Protein AF-Q0W5J0-F1 (afdb_monomer_lite)

Foldseek 3Di:
DPFDKDWDWDFDQDPPPRDTFIWTWIDTPFKIWTAGPPPRDIWIWTWDDKDQDPDADDDPDDPVVVVPWDKDWAWDQQQDPPPRDGAGWIWIDIPFWIWTADPPRRTIIIITTDPPPDPPPDD

Sequence (123 aa):
MTGERWDIEKETACFNCHKGAIQLIEITPVETVITCTNCMAERHYTIHKVEVPDTPPEAFEDEAFRLRHDIWNFRYTGKCVNCGNCVDNEVNVDERRVRTLCPECYFTRLYEFNMFSESRSRR

Secondary structure (DSSP, 8-state):
-----EEEEEEEE-TTT--EEEEEEEE-SSEEEEEETTT--EEEEEEEEEE--SSPPPPS--TTTTTTS--EEEEEEEE-TTT--EEEEEEEE-SSEEEEE-TTT--EEEEEE-S--------

pLDDT: mean 85.4, std 17.06, range [34.75, 97.75]

Organism: Methanocella arvoryzae (strain DSM 22066 / NBRC 105507 / MRE50) (NCBI:txid351160)

Structure (mmCIF, N/CA/C/O backbone):
data_AF-Q0W5J0-F1
#
_entry.id   AF-Q0W5J0-F1
#
loop_
_atom_site.group_PDB
_atom_site.id
_atom_site.type_symbol
_atom_site.label_atom_id
_atom_site.label_alt_id
_atom_site.label_comp_id
_atom_site.label_asym_id
_atom_site.label_entity_id
_atom_site.label_seq_id
_atom_site.pdbx_PDB_ins_code
_atom_s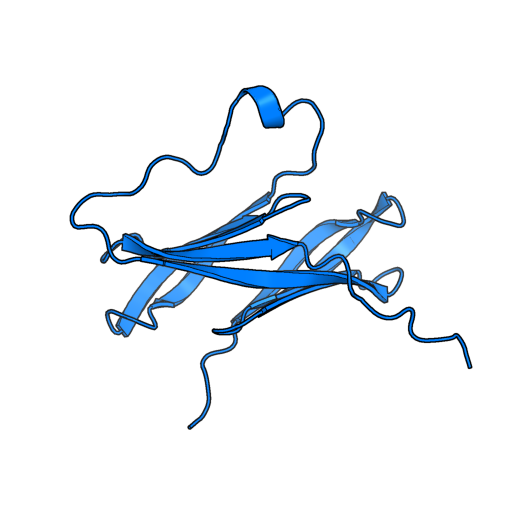ite.Cartn_x
_atom_site.Cartn_y
_atom_site.Cartn_z
_atom_site.occupancy
_atom_site.B_iso_or_equiv
_atom_site.auth_seq_id
_atom_site.auth_comp_id
_atom_site.auth_asym_id
_atom_site.auth_atom_id
_atom_site.pdbx_PDB_model_num
ATOM 1 N N . MET A 1 1 ? -20.990 -9.564 -4.085 1.00 34.75 1 MET A N 1
ATOM 2 C CA . MET A 1 1 ? -20.148 -9.045 -2.989 1.00 34.75 1 MET A CA 1
ATOM 3 C C . MET A 1 1 ? -18.891 -8.480 -3.629 1.00 34.75 1 MET A C 1
ATOM 5 O O . MET A 1 1 ? -17.971 -9.228 -3.920 1.00 34.75 1 MET A O 1
ATOM 9 N N . THR A 1 2 ? -18.921 -7.204 -4.010 1.00 42.72 2 THR A N 1
ATOM 10 C CA . THR A 1 2 ? -17.808 -6.497 -4.662 1.00 42.72 2 THR A CA 1
ATOM 11 C C . THR A 1 2 ? -16.779 -6.149 -3.593 1.00 42.72 2 THR A C 1
ATOM 13 O O . THR A 1 2 ? -16.955 -5.168 -2.876 1.00 42.72 2 THR A O 1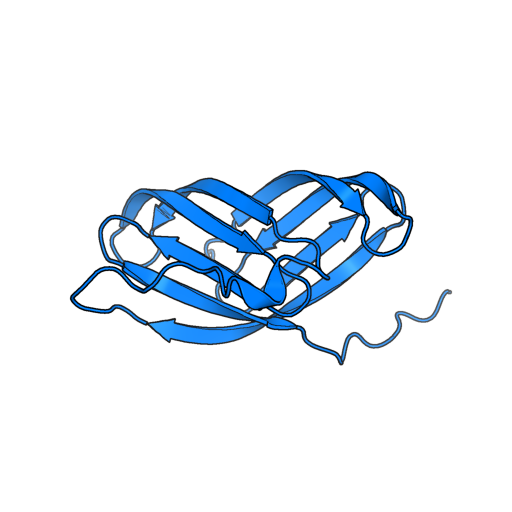
ATOM 16 N N . GLY A 1 3 ? -15.782 -7.014 -3.403 1.00 52.88 3 GLY A N 1
ATOM 17 C CA . GLY A 1 3 ? -14.707 -6.789 -2.436 1.00 52.88 3 GLY A CA 1
ATOM 18 C C . GLY A 1 3 ? -13.930 -5.522 -2.788 1.00 52.88 3 GLY A C 1
ATOM 19 O O . GLY A 1 3 ? -13.501 -5.372 -3.929 1.00 52.88 3 GLY A O 1
ATOM 20 N N . GLU A 1 4 ? -13.803 -4.608 -1.822 1.00 76.69 4 GLU A N 1
ATOM 21 C CA . GLU A 1 4 ? -13.082 -3.336 -1.945 1.00 76.69 4 GLU A CA 1
ATOM 22 C C . GLU A 1 4 ? -11.617 -3.584 -2.316 1.00 76.69 4 GLU A C 1
ATOM 24 O O . GLU A 1 4 ? -10.795 -3.991 -1.491 1.00 76.69 4 GLU A O 1
ATOM 29 N N . ARG A 1 5 ? -11.317 -3.345 -3.589 1.00 89.06 5 ARG A N 1
ATOM 30 C CA . ARG A 1 5 ? -9.974 -3.277 -4.150 1.00 89.06 5 ARG A CA 1
ATOM 31 C C . ARG A 1 5 ? -9.565 -1.810 -4.226 1.00 89.06 5 ARG A C 1
ATOM 33 O O . ARG A 1 5 ? -10.353 -0.980 -4.675 1.00 89.06 5 ARG A O 1
ATOM 40 N N . TRP A 1 6 ? -8.361 -1.496 -3.762 1.00 93.38 6 TRP A N 1
ATOM 41 C CA . TRP A 1 6 ? -7.754 -0.179 -3.933 1.00 93.38 6 TRP A CA 1
ATOM 42 C C . TRP A 1 6 ? -6.776 -0.246 -5.097 1.00 93.38 6 TRP A C 1
ATOM 44 O O . TRP A 1 6 ? -5.864 -1.071 -5.085 1.00 93.38 6 TRP A O 1
ATOM 54 N N . ASP A 1 7 ? -6.977 0.630 -6.074 1.00 94.62 7 ASP A N 1
ATOM 55 C CA . ASP A 1 7 ? -6.086 0.822 -7.212 1.00 94.62 7 ASP A CA 1
ATOM 56 C C . ASP A 1 7 ? -5.353 2.151 -7.023 1.00 94.62 7 ASP A C 1
ATOM 58 O O . ASP A 1 7 ? -5.976 3.212 -6.936 1.00 94.62 7 ASP A O 1
ATOM 62 N N . ILE A 1 8 ? -4.032 2.083 -6.886 1.00 95.25 8 ILE A N 1
ATOM 63 C CA . ILE A 1 8 ? -3.179 3.227 -6.566 1.00 95.25 8 ILE A CA 1
ATOM 64 C C . ILE A 1 8 ? -2.068 3.329 -7.610 1.00 95.25 8 ILE A C 1
ATOM 66 O O . ILE A 1 8 ? -1.407 2.343 -7.927 1.00 95.25 8 ILE A O 1
ATOM 70 N N . GLU A 1 9 ? -1.807 4.540 -8.092 1.00 96.06 9 GLU A N 1
ATOM 71 C CA . GLU A 1 9 ? -0.649 4.840 -8.932 1.00 96.06 9 GLU A CA 1
ATOM 72 C C . GLU A 1 9 ? 0.419 5.566 -8.115 1.00 96.06 9 GLU A C 1
ATOM 74 O O . GLU A 1 9 ? 0.140 6.560 -7.440 1.00 96.06 9 GLU A O 1
ATOM 79 N N . LYS A 1 10 ? 1.664 5.084 -8.181 1.00 93.75 10 LYS A N 1
ATOM 80 C CA . LYS A 1 10 ? 2.800 5.734 -7.524 1.00 93.75 10 LYS A CA 1
ATOM 81 C C . LYS A 1 10 ? 3.995 5.853 -8.459 1.00 93.75 10 LYS A C 1
ATOM 83 O O . LYS A 1 10 ? 4.579 4.850 -8.851 1.00 93.75 10 LYS A O 1
ATOM 88 N N . GLU A 1 11 ? 4.417 7.077 -8.757 1.00 94.81 11 GLU A N 1
ATOM 89 C CA . GLU A 1 11 ? 5.656 7.320 -9.497 1.00 94.81 11 GLU A CA 1
ATOM 90 C C . GLU A 1 11 ? 6.878 7.155 -8.582 1.00 94.81 11 GLU A C 1
ATOM 92 O O . GLU A 1 11 ? 7.010 7.831 -7.558 1.00 94.81 11 GLU A O 1
ATOM 97 N N . THR A 1 12 ? 7.753 6.205 -8.917 1.00 92.38 12 THR A N 1
ATOM 98 C CA . THR A 1 12 ? 8.995 5.920 -8.181 1.00 92.38 12 THR A CA 1
ATOM 99 C C . THR A 1 12 ? 9.911 4.997 -8.999 1.00 92.38 12 THR A C 1
ATOM 101 O O . THR A 1 12 ? 9.557 4.556 -10.095 1.00 92.38 12 THR A O 1
ATOM 104 N N . ALA A 1 13 ? 11.119 4.722 -8.508 1.00 91.25 13 ALA A N 1
ATOM 105 C CA . ALA A 1 13 ? 12.026 3.784 -9.156 1.00 91.25 13 ALA A CA 1
ATOM 106 C C . ALA A 1 13 ? 11.497 2.345 -9.033 1.00 91.25 13 ALA A C 1
ATOM 108 O O . ALA A 1 13 ? 11.085 1.897 -7.965 1.00 91.25 13 ALA A O 1
ATOM 109 N N . CYS A 1 14 ? 11.520 1.603 -10.137 1.00 90.31 14 CYS A N 1
ATOM 110 C CA . CYS A 1 14 ? 11.154 0.193 -10.134 1.00 90.31 14 CYS A CA 1
ATOM 111 C C . CYS A 1 14 ? 12.222 -0.657 -9.440 1.00 90.31 14 CYS A C 1
ATOM 113 O O . CYS A 1 14 ? 13.397 -0.585 -9.793 1.00 90.31 14 CYS A O 1
ATOM 115 N N . PHE A 1 15 ? 11.801 -1.574 -8.575 1.00 85.69 15 PHE A N 1
ATOM 116 C CA . PHE A 1 15 ? 12.708 -2.502 -7.901 1.00 85.69 15 PHE A CA 1
ATOM 117 C C . PHE A 1 15 ? 13.518 -3.427 -8.824 1.00 85.69 15 PHE A C 1
ATOM 119 O O . PHE A 1 15 ? 14.570 -3.912 -8.425 1.00 85.69 15 PHE A O 1
ATOM 126 N N . ASN A 1 16 ? 13.004 -3.726 -10.021 1.00 90.00 16 ASN A N 1
ATOM 127 C CA . ASN A 1 16 ? 13.617 -4.674 -10.953 1.00 90.00 16 ASN A CA 1
ATOM 128 C C . ASN A 1 16 ? 14.466 -3.979 -12.023 1.00 90.00 16 ASN A C 1
ATOM 130 O O . ASN A 1 16 ? 15.583 -4.392 -12.300 1.00 90.00 16 ASN A O 1
ATOM 134 N N . CYS A 1 17 ? 13.928 -2.936 -12.666 1.00 92.31 17 CYS A N 1
ATOM 135 C CA . CYS A 1 17 ? 14.627 -2.250 -13.760 1.00 92.31 17 CYS A CA 1
ATOM 136 C C . CYS A 1 17 ? 15.282 -0.926 -13.353 1.00 92.31 17 CYS A C 1
ATOM 138 O O . CYS A 1 17 ? 15.941 -0.311 -14.189 1.00 92.31 17 CYS A O 1
ATOM 140 N N . HIS A 1 18 ? 15.068 -0.465 -12.117 1.00 91.19 18 HIS A N 1
ATOM 141 C CA . HIS A 1 18 ? 15.616 0.769 -11.537 1.00 91.19 18 HIS A CA 1
ATOM 142 C C . HIS A 1 18 ? 15.279 2.074 -12.278 1.00 91.19 18 HIS A C 1
ATOM 144 O O . HIS A 1 18 ? 15.744 3.144 -11.895 1.00 91.19 18 HIS A O 1
ATOM 150 N N . LYS A 1 19 ? 14.435 2.024 -13.315 1.00 93.94 19 LYS A N 1
ATOM 151 C CA . LYS A 1 19 ? 13.917 3.214 -13.998 1.00 93.94 19 LYS A CA 1
ATOM 152 C C . LYS A 1 19 ? 12.767 3.826 -13.201 1.00 93.94 19 LYS A C 1
ATOM 154 O O . LYS A 1 19 ? 11.964 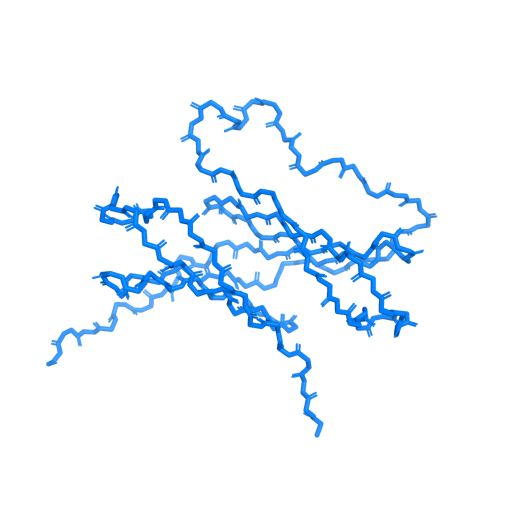3.088 -12.627 1.00 93.94 19 LYS A O 1
ATOM 159 N N . GLY A 1 20 ? 12.674 5.156 -13.216 1.00 95.12 20 GLY A N 1
ATOM 160 C CA . GLY A 1 20 ? 11.483 5.874 -12.761 1.00 95.12 20 GLY A CA 1
ATOM 161 C C . GLY A 1 20 ? 10.286 5.496 -13.630 1.00 95.12 20 GLY A C 1
ATOM 162 O O . GLY A 1 20 ? 10.359 5.594 -14.855 1.00 95.12 20 GLY A O 1
ATOM 163 N N . ALA A 1 21 ? 9.229 4.992 -13.005 1.00 95.88 21 ALA A N 1
ATOM 164 C CA . ALA A 1 21 ? 8.006 4.569 -13.672 1.00 95.88 21 ALA A CA 1
ATOM 165 C C . ALA A 1 21 ? 6.828 4.619 -12.697 1.00 95.88 21 ALA A C 1
ATOM 167 O O . ALA A 1 21 ? 7.008 4.575 -11.477 1.00 95.88 21 ALA A O 1
ATOM 168 N N . ILE A 1 22 ? 5.613 4.628 -13.239 1.00 97.69 22 ILE A N 1
ATOM 169 C CA . ILE A 1 22 ? 4.420 4.383 -12.433 1.00 97.69 22 ILE A CA 1
ATOM 170 C C . ILE A 1 22 ? 4.469 2.929 -11.941 1.00 97.69 22 ILE A C 1
ATOM 172 O O . ILE A 1 22 ? 4.694 1.992 -12.711 1.00 97.69 22 ILE A O 1
ATOM 176 N N . GLN A 1 23 ? 4.298 2.748 -10.639 1.00 96.38 23 GLN A N 1
ATOM 177 C CA . GLN A 1 23 ? 4.019 1.469 -10.005 1.00 96.38 23 GLN A CA 1
ATOM 178 C C . GLN A 1 23 ? 2.509 1.422 -9.758 1.00 96.38 23 GLN A C 1
ATOM 180 O O . GLN A 1 23 ? 1.980 2.263 -9.028 1.00 96.38 23 GLN A O 1
ATOM 185 N N . LEU A 1 24 ? 1.823 0.479 -10.399 1.00 97.62 24 LEU A N 1
ATOM 186 C CA . LEU A 1 24 ? 0.414 0.187 -10.144 1.00 97.62 24 LEU A CA 1
ATOM 187 C C . LEU A 1 24 ? 0.346 -0.696 -8.901 1.00 97.62 24 LEU A C 1
ATOM 189 O O . LEU A 1 24 ? 0.962 -1.758 -8.884 1.00 97.62 24 LEU A O 1
ATOM 193 N N . ILE A 1 25 ? -0.346 -0.245 -7.862 1.00 96.75 25 ILE A N 1
ATOM 194 C CA . ILE A 1 25 ? -0.466 -0.935 -6.579 1.00 96.75 25 ILE A CA 1
ATOM 195 C C . ILE A 1 25 ? -1.932 -1.332 -6.406 1.00 96.75 25 ILE A C 1
ATOM 197 O O . ILE A 1 25 ? -2.803 -0.479 -6.241 1.00 96.75 25 ILE A O 1
ATOM 201 N N . GLU A 1 26 ? -2.188 -2.634 -6.441 1.00 97.00 26 GLU A N 1
ATOM 202 C CA . GLU A 1 26 ? -3.505 -3.245 -6.291 1.00 97.00 26 GLU A CA 1
ATOM 203 C C . GLU A 1 26 ? -3.588 -3.862 -4.892 1.00 97.00 26 GLU A C 1
ATOM 205 O O . GLU A 1 26 ? -2.908 -4.848 -4.620 1.00 97.00 26 GLU A O 1
ATOM 210 N N . ILE A 1 27 ? -4.398 -3.301 -3.992 1.00 95.62 27 ILE A N 1
ATOM 211 C CA . ILE A 1 27 ? -4.575 -3.817 -2.624 1.00 95.62 27 ILE A CA 1
ATOM 212 C C . ILE A 1 27 ? -5.975 -4.409 -2.488 1.00 95.62 27 ILE A C 1
ATOM 214 O O . ILE A 1 27 ? -6.975 -3.710 -2.639 1.00 95.62 27 ILE A O 1
ATOM 218 N N . THR A 1 28 ? -6.060 -5.688 -2.143 1.00 94.69 28 THR A N 1
ATOM 219 C CA . THR A 1 28 ? -7.313 -6.406 -1.867 1.00 94.69 28 THR A CA 1
ATOM 220 C C . THR A 1 28 ? -7.355 -6.853 -0.400 1.00 94.69 28 THR A C 1
ATOM 222 O O . THR A 1 28 ? -6.394 -6.642 0.335 1.00 94.69 28 THR A O 1
ATOM 225 N N . PRO A 1 29 ? -8.440 -7.479 0.093 1.00 92.81 29 PRO A N 1
ATOM 226 C CA . PRO A 1 29 ? -8.455 -8.043 1.445 1.00 92.81 29 PRO A CA 1
ATOM 227 C C . PRO A 1 29 ? -7.412 -9.142 1.708 1.00 92.81 29 PRO A C 1
ATOM 229 O O . PRO A 1 29 ? -7.096 -9.389 2.868 1.00 92.81 29 PRO A O 1
ATOM 232 N N . VAL A 1 30 ? -6.902 -9.809 0.667 1.00 93.06 30 VAL A N 1
ATOM 233 C CA . VAL A 1 30 ? -6.065 -11.018 0.804 1.00 93.06 30 VAL A CA 1
ATOM 234 C C . VAL A 1 30 ? -4.667 -10.878 0.211 1.00 93.06 30 VAL A C 1
ATOM 236 O O . VAL A 1 30 ? -3.763 -11.610 0.606 1.00 93.06 30 VAL A O 1
ATOM 239 N N . GLU A 1 31 ? -4.465 -9.936 -0.703 1.00 95.44 31 GLU A N 1
ATOM 240 C CA . GLU A 1 31 ? -3.190 -9.748 -1.390 1.00 95.44 31 GLU A CA 1
ATOM 241 C C . GLU A 1 31 ? -2.945 -8.287 -1.763 1.00 95.44 31 GLU A C 1
ATOM 243 O O . GLU A 1 31 ? -3.879 -7.493 -1.889 1.00 95.44 31 GLU A O 1
ATOM 248 N N . THR A 1 32 ? -1.672 -7.953 -1.957 1.00 96.06 32 THR A N 1
ATOM 249 C CA . THR A 1 32 ? -1.230 -6.737 -2.635 1.00 96.06 32 THR A CA 1
ATOM 250 C C . THR A 1 32 ? -0.332 -7.110 -3.807 1.00 96.06 32 THR A C 1
ATOM 252 O O . THR A 1 32 ? 0.625 -7.863 -3.626 1.00 96.06 32 THR A O 1
ATOM 255 N N . VAL A 1 33 ? -0.604 -6.553 -4.985 1.00 96.69 33 VAL A N 1
ATOM 256 C CA . VAL A 1 33 ? 0.230 -6.710 -6.183 1.00 96.69 33 VAL A CA 1
ATOM 257 C C . VAL A 1 33 ? 0.775 -5.349 -6.589 1.00 96.69 33 VAL A C 1
ATOM 259 O O . VAL A 1 33 ? 0.045 -4.362 -6.613 1.00 96.69 33 VAL A O 1
ATOM 262 N N . ILE A 1 34 ? 2.074 -5.285 -6.874 1.00 95.75 34 ILE A N 1
ATOM 263 C CA . ILE A 1 34 ? 2.744 -4.069 -7.341 1.00 95.75 34 ILE A CA 1
ATOM 264 C C . ILE A 1 34 ? 3.364 -4.338 -8.701 1.00 95.75 34 ILE A C 1
ATOM 266 O O . ILE A 1 34 ? 4.308 -5.121 -8.788 1.00 95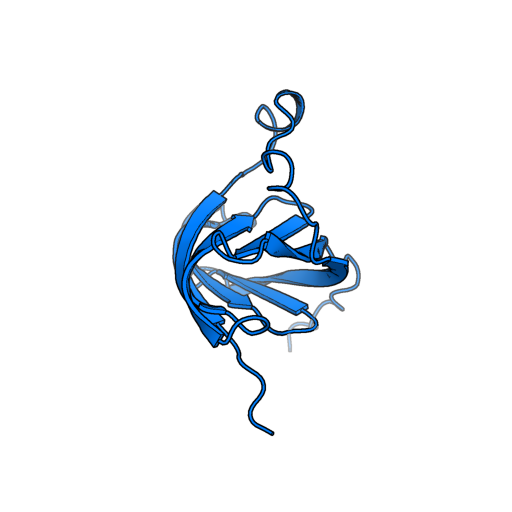.75 34 ILE A O 1
ATOM 270 N N . THR A 1 35 ? 2.888 -3.639 -9.727 1.00 96.94 35 THR A N 1
ATOM 271 C CA . THR A 1 35 ? 3.286 -3.836 -11.124 1.00 96.94 35 THR A CA 1
ATOM 272 C C . THR A 1 35 ? 3.975 -2.593 -11.673 1.00 96.94 35 THR A C 1
ATOM 274 O O . THR A 1 35 ? 3.411 -1.499 -11.690 1.00 96.94 35 THR A O 1
ATOM 277 N N . CYS A 1 36 ? 5.200 -2.745 -12.173 1.00 96.25 36 CYS A N 1
ATOM 278 C CA . CYS A 1 36 ? 5.910 -1.654 -12.839 1.00 96.25 36 CYS A CA 1
ATOM 279 C C . CYS A 1 36 ? 5.412 -1.459 -14.277 1.00 96.25 36 CYS A C 1
ATOM 281 O O . CYS A 1 36 ? 5.557 -2.364 -15.098 1.00 96.25 36 CYS A O 1
ATOM 283 N N . THR A 1 37 ? 4.957 -0.256 -14.636 1.00 97.75 37 THR A N 1
ATOM 284 C CA . THR A 1 37 ? 4.470 0.029 -16.001 1.00 97.75 37 THR A CA 1
ATOM 285 C C . THR A 1 37 ? 5.567 0.038 -17.069 1.00 97.75 37 THR A C 1
ATOM 287 O O . THR A 1 37 ? 5.271 -0.099 -18.251 1.00 97.75 37 THR A O 1
ATOM 290 N N . ASN A 1 38 ? 6.843 0.171 -16.687 1.00 97.38 38 ASN A N 1
ATOM 291 C CA . ASN A 1 38 ? 7.959 0.180 -17.638 1.00 97.38 38 ASN A CA 1
ATOM 292 C C . ASN A 1 38 ? 8.484 -1.225 -17.991 1.00 97.38 38 ASN A C 1
ATOM 294 O O . ASN A 1 38 ? 8.900 -1.451 -19.124 1.00 97.38 38 ASN A O 1
ATOM 298 N N . CYS A 1 39 ? 8.543 -2.156 -17.032 1.00 95.75 39 CYS A N 1
ATOM 299 C CA . CYS A 1 39 ? 9.144 -3.483 -17.261 1.00 95.75 39 CYS A CA 1
ATOM 300 C C . CYS A 1 39 ? 8.226 -4.665 -16.945 1.00 95.75 39 CYS A C 1
ATOM 302 O O . CYS A 1 39 ? 8.650 -5.804 -17.119 1.00 95.75 39 CYS A O 1
ATOM 304 N N . MET A 1 40 ? 7.002 -4.402 -16.480 1.00 96.81 40 MET A N 1
ATOM 305 C CA . MET A 1 40 ? 5.994 -5.405 -16.122 1.00 96.81 40 MET A CA 1
ATOM 306 C C . MET A 1 40 ? 6.417 -6.381 -15.016 1.00 96.81 40 MET A C 1
ATOM 308 O O . MET A 1 40 ? 5.781 -7.412 -14.830 1.00 96.81 40 MET A O 1
ATOM 312 N N . ALA A 1 41 ? 7.489 -6.084 -14.276 1.00 94.19 41 ALA A N 1
ATOM 313 C CA . ALA A 1 41 ? 7.842 -6.857 -13.095 1.00 94.19 41 ALA A CA 1
ATOM 314 C C . ALA A 1 41 ? 6.799 -6.637 -11.994 1.00 94.19 41 ALA A C 1
ATOM 316 O O . ALA A 1 41 ? 6.387 -5.498 -11.755 1.00 94.19 41 ALA A O 1
ATOM 317 N N . GLU A 1 42 ? 6.435 -7.727 -11.321 1.00 95.06 42 GLU A N 1
ATOM 318 C CA . GLU A 1 42 ? 5.434 -7.749 -10.258 1.00 95.06 42 GLU A CA 1
ATOM 319 C C . GLU A 1 42 ? 6.071 -8.135 -8.917 1.00 95.06 42 GLU A C 1
ATOM 321 O O . GLU A 1 42 ? 6.910 -9.039 -8.856 1.00 95.06 42 GLU A O 1
ATOM 326 N N . ARG A 1 43 ? 5.652 -7.481 -7.831 1.00 92.44 43 ARG A N 1
ATOM 327 C CA . ARG A 1 43 ? 5.820 -7.985 -6.460 1.00 92.44 43 ARG A CA 1
ATOM 328 C C . ARG A 1 43 ? 4.465 -8.385 -5.913 1.00 92.44 43 ARG A C 1
ATOM 330 O O . ARG A 1 43 ? 3.514 -7.616 -6.004 1.00 92.44 43 ARG A O 1
ATOM 337 N N . HIS A 1 44 ? 4.423 -9.563 -5.309 1.00 95.38 44 HIS A N 1
ATOM 338 C CA . HIS A 1 44 ? 3.223 -10.144 -4.727 1.00 95.38 44 HIS A CA 1
ATOM 339 C C . HIS A 1 44 ? 3.392 -10.220 -3.216 1.00 95.38 44 HIS A C 1
ATOM 341 O O . HIS A 1 44 ? 4.411 -10.707 -2.725 1.00 95.38 44 HIS A O 1
ATOM 347 N N . TYR A 1 45 ? 2.394 -9.751 -2.480 1.00 95.06 45 TYR A N 1
ATOM 348 C CA . TYR A 1 45 ? 2.339 -9.825 -1.028 1.00 95.06 45 TYR A CA 1
ATOM 349 C C . TYR A 1 45 ? 1.018 -10.468 -0.627 1.00 95.06 45 TYR A C 1
ATOM 351 O O . TYR A 1 45 ? -0.035 -10.093 -1.134 1.00 95.06 45 TYR A O 1
ATOM 359 N N . THR A 1 46 ? 1.053 -11.411 0.303 1.00 95.81 46 THR A N 1
ATOM 360 C CA . THR A 1 46 ? -0.143 -12.087 0.819 1.00 95.81 46 THR A CA 1
ATOM 361 C C . THR A 1 46 ? -0.442 -11.619 2.227 1.00 95.81 46 THR A C 1
ATOM 363 O O . THR A 1 46 ? 0.477 -11.321 2.991 1.00 95.81 46 THR A O 1
ATOM 366 N N . ILE A 1 47 ? -1.724 -11.558 2.582 1.00 95.12 47 ILE A N 1
ATOM 367 C CA . ILE A 1 47 ? -2.143 -11.157 3.921 1.00 95.12 47 ILE A CA 1
ATOM 368 C C . ILE A 1 47 ? -1.490 -12.063 4.973 1.00 95.12 47 ILE A C 1
ATOM 370 O O . ILE A 1 47 ? -1.558 -13.288 4.896 1.00 95.12 47 ILE A O 1
ATOM 374 N N . HIS A 1 48 ? -0.839 -11.440 5.949 1.00 93.88 48 HIS A N 1
ATOM 375 C CA . HIS A 1 48 ? -0.195 -12.110 7.074 1.00 93.88 48 HIS A CA 1
ATOM 376 C C . HIS A 1 48 ? -0.974 -11.875 8.370 1.00 93.88 48 HIS A C 1
ATOM 378 O O . HIS A 1 48 ? -1.145 -12.791 9.171 1.00 93.88 48 HIS A O 1
ATOM 384 N N . LYS A 1 49 ? -1.468 -10.648 8.578 1.00 93.50 49 LYS A N 1
ATOM 385 C CA . LYS A 1 49 ? -2.121 -10.247 9.828 1.00 93.50 49 LYS A CA 1
ATOM 386 C C . LYS A 1 49 ? -3.190 -9.181 9.596 1.00 93.50 49 LYS A C 1
ATOM 388 O O . LYS A 1 49 ? -3.006 -8.286 8.770 1.00 93.50 49 LYS A O 1
ATOM 393 N N . VAL A 1 50 ? -4.280 -9.259 10.357 1.00 95.25 50 VAL A N 1
ATOM 394 C CA . VAL A 1 50 ? -5.353 -8.253 10.410 1.00 95.25 50 VAL A CA 1
ATOM 395 C C . VAL A 1 50 ? -5.647 -7.940 11.872 1.00 95.25 50 VAL A C 1
ATOM 397 O O . VAL A 1 50 ? -5.857 -8.864 12.655 1.00 95.25 50 VAL A O 1
ATOM 400 N N . GLU A 1 51 ? -5.657 -6.661 12.243 1.00 94.94 51 GLU A N 1
ATOM 401 C CA . GLU A 1 51 ? -5.852 -6.216 13.628 1.00 94.94 51 GLU A CA 1
ATOM 402 C C . GLU A 1 51 ? -6.686 -4.942 13.725 1.00 94.94 51 GLU A C 1
ATOM 404 O O . GLU A 1 51 ? -6.712 -4.125 12.805 1.00 94.94 51 GLU A O 1
ATOM 409 N N . VAL A 1 52 ? -7.335 -4.767 14.878 1.00 95.06 52 VAL A N 1
ATOM 410 C CA . VAL A 1 52 ? -8.046 -3.547 15.281 1.00 95.06 52 VAL A CA 1
ATOM 411 C C . VAL A 1 52 ? -7.661 -3.250 16.731 1.00 95.06 52 VAL A C 1
ATOM 413 O O . VAL A 1 52 ? -8.357 -3.693 17.642 1.00 95.06 52 VAL A O 1
ATOM 416 N N . PRO A 1 53 ? -6.499 -2.624 16.971 1.00 91.06 53 PRO A N 1
ATOM 417 C CA . PRO A 1 53 ? -6.056 -2.309 18.321 1.00 91.06 53 PRO A CA 1
ATOM 418 C C . PRO A 1 53 ? -6.881 -1.159 18.917 1.00 91.06 53 PRO A C 1
ATOM 420 O O . PRO A 1 53 ? -7.369 -0.293 18.194 1.00 91.06 53 PRO A O 1
ATOM 423 N N . ASP A 1 54 ? -6.982 -1.121 20.247 1.00 88.62 54 ASP A N 1
ATOM 424 C CA . ASP A 1 54 ? -7.662 -0.037 20.979 1.00 88.62 54 ASP A CA 1
ATOM 425 C C . ASP A 1 54 ? -6.854 1.277 20.992 1.00 88.62 54 ASP A C 1
ATOM 427 O O . ASP A 1 54 ? -7.378 2.347 21.300 1.00 88.62 54 ASP A O 1
ATOM 431 N N . THR A 1 55 ? -5.564 1.203 20.660 1.00 89.06 55 THR A N 1
ATOM 432 C CA . THR A 1 55 ? -4.635 2.337 20.586 1.00 89.06 55 THR A CA 1
ATOM 433 C C . THR A 1 55 ? -3.962 2.390 19.214 1.00 89.06 55 THR A C 1
ATOM 435 O O . THR A 1 55 ? -3.823 1.341 18.578 1.00 89.06 55 THR A O 1
ATOM 438 N N . PRO A 1 56 ? -3.472 3.564 18.767 1.00 85.38 56 PRO A N 1
ATOM 439 C CA . PRO A 1 56 ? -2.711 3.667 17.527 1.00 85.38 56 PRO A CA 1
ATOM 440 C C . PRO A 1 56 ? -1.555 2.656 17.500 1.00 85.38 56 PRO A C 1
ATOM 442 O O . PRO A 1 56 ? -0.833 2.546 18.497 1.00 85.38 56 PRO A O 1
ATOM 445 N N . PRO A 1 57 ? -1.365 1.915 16.395 1.00 83.25 57 PRO A N 1
ATOM 446 C CA . PRO A 1 57 ? -0.231 1.015 16.276 1.00 83.25 57 PRO A CA 1
ATOM 447 C C . PRO A 1 57 ? 1.077 1.803 16.170 1.00 83.25 57 PRO A C 1
ATOM 449 O O . PRO A 1 57 ? 1.095 2.973 15.779 1.00 83.25 57 PRO A O 1
ATOM 452 N N . GLU A 1 58 ? 2.183 1.134 16.485 1.00 81.50 58 GLU A N 1
ATOM 453 C CA . GLU A 1 58 ? 3.522 1.697 16.328 1.00 81.50 58 GLU A CA 1
ATOM 454 C C . GLU A 1 58 ? 3.791 2.131 14.874 1.00 81.50 58 GLU A C 1
ATOM 456 O O . GLU A 1 58 ? 3.196 1.636 13.901 1.00 81.50 58 GLU A O 1
ATOM 461 N N . ALA A 1 59 ? 4.708 3.090 14.719 1.00 74.19 59 ALA A N 1
ATOM 462 C CA . ALA A 1 59 ? 5.141 3.544 13.406 1.00 74.19 59 ALA A CA 1
ATOM 463 C C . ALA A 1 59 ? 5.646 2.355 12.570 1.00 74.19 59 ALA 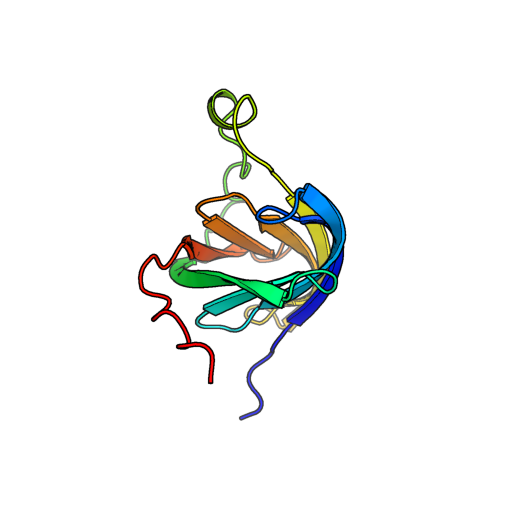A C 1
ATOM 465 O O . ALA A 1 59 ? 6.202 1.396 13.096 1.00 74.19 59 ALA A O 1
ATOM 466 N N . PHE A 1 60 ? 5.449 2.410 11.250 1.00 72.50 60 PHE A N 1
ATOM 467 C CA . PHE A 1 60 ? 5.857 1.319 10.348 1.00 72.50 60 PHE A CA 1
ATOM 468 C C . PHE A 1 60 ? 7.369 1.089 10.324 1.00 72.50 60 PHE A C 1
ATOM 470 O O . PHE A 1 60 ? 7.842 0.076 9.821 1.00 72.50 60 PHE A O 1
ATOM 477 N N . GLU A 1 61 ? 8.131 2.071 10.788 1.00 66.31 61 GLU A N 1
ATOM 478 C CA . GLU A 1 61 ? 9.540 2.193 10.482 1.00 66.31 61 GLU A CA 1
ATOM 479 C C . GLU A 1 61 ? 10.391 1.607 11.603 1.00 66.31 61 GLU A C 1
ATOM 481 O O . GLU A 1 61 ? 10.458 2.149 12.703 1.00 66.31 61 GLU A O 1
ATOM 486 N N . ASP A 1 62 ? 11.106 0.535 11.277 1.00 58.66 62 ASP A N 1
ATOM 487 C CA . ASP A 1 62 ? 12.327 0.161 11.979 1.00 58.66 62 ASP A CA 1
ATOM 488 C C . ASP A 1 62 ? 13.474 1.018 11.406 1.00 58.66 62 ASP A C 1
ATOM 490 O O . ASP A 1 62 ? 13.815 0.923 10.220 1.00 58.66 62 ASP A O 1
ATOM 494 N N . GLU A 1 63 ? 14.054 1.902 12.224 1.00 55.16 63 GLU A N 1
ATOM 495 C CA . GLU A 1 63 ? 15.148 2.796 11.817 1.00 55.16 63 GLU A CA 1
ATOM 496 C C . GLU A 1 63 ? 16.357 2.036 11.244 1.00 55.16 63 GLU A C 1
ATOM 498 O O . GLU A 1 63 ? 17.051 2.561 10.369 1.00 55.16 63 GLU A O 1
ATOM 503 N N . ALA A 1 64 ? 16.580 0.780 11.650 1.00 54.12 64 ALA A N 1
ATOM 504 C CA . ALA A 1 64 ? 17.660 -0.052 11.122 1.00 54.12 6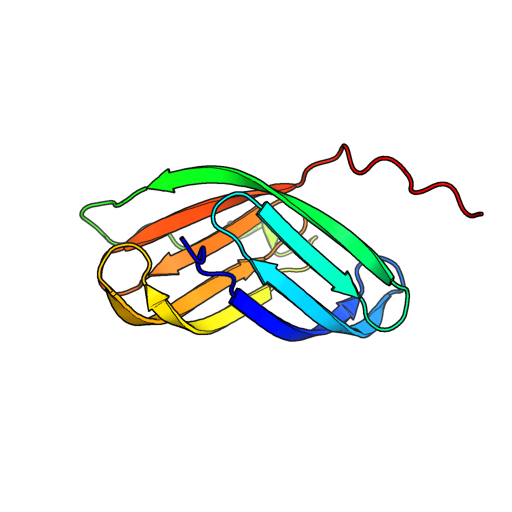4 ALA A CA 1
ATOM 505 C C . ALA A 1 64 ? 17.408 -0.525 9.674 1.00 54.12 64 ALA A C 1
ATOM 507 O O . ALA A 1 64 ? 18.350 -0.893 8.963 1.00 54.12 64 ALA A O 1
ATOM 508 N N . PHE A 1 65 ? 16.153 -0.507 9.216 1.00 51.09 65 PHE A N 1
ATOM 509 C CA . PHE A 1 65 ? 15.738 -0.988 7.895 1.00 51.09 65 PHE A CA 1
ATOM 510 C C . PHE A 1 65 ? 15.884 0.073 6.792 1.00 51.09 65 PHE A C 1
ATOM 512 O O . PHE A 1 65 ? 16.137 -0.264 5.632 1.00 51.09 65 PHE A O 1
ATOM 519 N N . ARG A 1 66 ? 15.813 1.362 7.160 1.00 53.12 66 ARG A N 1
ATOM 520 C CA . ARG A 1 66 ? 15.882 2.520 6.244 1.00 53.12 66 ARG A CA 1
ATOM 521 C C . ARG A 1 66 ? 17.145 2.592 5.386 1.00 53.12 66 ARG A C 1
ATOM 523 O O . ARG A 1 66 ? 17.118 3.188 4.317 1.00 53.12 66 ARG A O 1
ATOM 530 N N . LEU A 1 67 ? 18.256 2.015 5.840 1.00 50.47 67 LEU A N 1
ATOM 531 C CA . LEU A 1 67 ? 19.558 2.182 5.183 1.00 50.47 67 LEU A CA 1
ATOM 532 C C . LEU A 1 67 ? 19.779 1.257 3.975 1.00 50.47 67 LEU A C 1
ATOM 534 O O . LEU A 1 67 ? 20.765 1.437 3.264 1.00 50.47 67 LEU A O 1
ATOM 538 N N . ARG A 1 68 ? 18.916 0.255 3.747 1.00 55.78 68 ARG A N 1
ATOM 539 C CA . ARG A 1 68 ? 19.157 -0.791 2.732 1.00 55.78 68 ARG A CA 1
ATOM 540 C C . ARG A 1 68 ? 18.020 -1.031 1.741 1.00 55.78 68 ARG A C 1
ATOM 542 O O . ARG A 1 68 ? 18.254 -1.727 0.757 1.00 55.78 68 ARG A O 1
ATOM 549 N N . HIS A 1 69 ? 16.828 -0.485 1.978 1.00 62.12 69 HIS A N 1
ATOM 550 C CA . HIS A 1 69 ? 15.619 -0.908 1.271 1.00 62.12 69 HIS A CA 1
ATOM 551 C C . HIS A 1 69 ? 14.735 0.272 0.850 1.00 62.12 69 HIS A C 1
ATOM 553 O O . HIS A 1 69 ? 14.654 1.277 1.554 1.00 62.12 69 HIS A O 1
ATOM 559 N N . ASP A 1 70 ? 14.052 0.126 -0.289 1.00 72.00 70 ASP A N 1
ATOM 560 C CA . ASP A 1 70 ? 13.051 1.085 -0.763 1.00 72.00 70 ASP A CA 1
ATOM 561 C C . ASP A 1 70 ? 11.836 1.063 0.175 1.00 72.00 70 ASP A C 1
ATOM 563 O O . ASP A 1 70 ? 11.134 0.054 0.246 1.00 72.00 70 ASP A O 1
ATOM 567 N N . ILE A 1 71 ? 11.583 2.171 0.880 1.00 84.38 71 ILE A N 1
ATOM 568 C CA . ILE A 1 71 ? 10.404 2.350 1.738 1.00 84.38 71 ILE A CA 1
ATOM 569 C C . ILE A 1 71 ? 9.519 3.444 1.142 1.00 84.38 71 ILE A C 1
ATOM 571 O O . ILE A 1 71 ? 9.954 4.576 0.914 1.00 84.38 71 ILE A O 1
ATOM 575 N N . TRP A 1 72 ? 8.255 3.115 0.897 1.00 90.00 72 TRP A N 1
ATOM 576 C CA . TRP A 1 72 ? 7.241 4.026 0.385 1.00 90.00 72 TRP A CA 1
ATOM 577 C C . TRP A 1 72 ? 6.172 4.256 1.442 1.00 90.00 72 TRP A C 1
ATOM 579 O O . TRP A 1 72 ? 5.389 3.361 1.740 1.00 90.00 72 TRP A O 1
ATOM 589 N N . ASN A 1 73 ? 6.092 5.484 1.942 1.00 90.88 73 ASN A N 1
ATOM 590 C CA . ASN A 1 73 ? 5.033 5.923 2.845 1.00 90.88 73 ASN A CA 1
ATOM 591 C C . ASN A 1 73 ? 4.144 6.927 2.106 1.00 90.88 73 ASN A C 1
ATOM 593 O O . ASN A 1 73 ? 4.642 7.937 1.604 1.00 90.88 73 ASN A O 1
ATOM 597 N N . PHE A 1 74 ? 2.848 6.651 1.998 1.00 92.81 74 PHE A N 1
ATOM 598 C CA . PHE A 1 74 ? 1.890 7.552 1.357 1.00 92.81 74 PHE A CA 1
ATOM 599 C C . PHE A 1 74 ? 0.473 7.363 1.914 1.00 92.81 74 PHE A C 1
ATOM 601 O O . PHE A 1 74 ? 0.221 6.486 2.741 1.00 92.81 74 PHE A O 1
ATOM 608 N N . ARG A 1 75 ? -0.448 8.235 1.495 1.00 94.56 75 ARG A N 1
ATOM 609 C CA . ARG A 1 75 ? -1.852 8.221 1.917 1.00 94.56 75 ARG A CA 1
ATOM 610 C C . ARG A 1 75 ? -2.754 7.796 0.761 1.00 94.56 75 ARG A C 1
ATOM 612 O O . ARG A 1 75 ? -2.496 8.169 -0.381 1.00 94.56 75 ARG A O 1
ATOM 619 N N . TYR A 1 76 ? -3.810 7.052 1.074 1.00 94.06 76 TYR A N 1
ATOM 620 C CA . TYR A 1 76 ? -4.886 6.700 0.151 1.00 94.06 76 TYR A CA 1
ATOM 621 C C . TYR A 1 76 ? -6.241 7.105 0.738 1.00 94.06 76 TYR A C 1
ATOM 623 O O . TYR A 1 76 ? -6.696 6.540 1.739 1.00 94.06 76 TYR A O 1
ATOM 631 N N . THR A 1 77 ? -6.890 8.078 0.101 1.00 95.31 77 THR A N 1
ATOM 632 C CA . THR A 1 77 ? -8.226 8.533 0.487 1.00 95.31 77 THR A CA 1
ATOM 633 C C . THR A 1 77 ? -9.270 7.527 0.016 1.00 95.31 77 THR A C 1
ATOM 635 O O . THR A 1 77 ? -9.477 7.338 -1.182 1.00 95.31 77 THR A O 1
ATOM 638 N N . GLY A 1 78 ? -9.948 6.883 0.961 1.00 91.94 78 GLY A N 1
ATOM 639 C CA . GLY A 1 78 ? -10.945 5.865 0.655 1.00 91.94 78 GLY A CA 1
ATOM 640 C C . GLY A 1 78 ? -11.736 5.444 1.882 1.00 91.94 78 GLY A C 1
ATOM 641 O O . GLY A 1 78 ? -11.406 5.803 3.016 1.00 91.94 78 GLY A O 1
ATOM 642 N N . LYS A 1 79 ? -12.802 4.672 1.659 1.00 92.94 79 LYS A N 1
ATOM 643 C CA . LYS A 1 79 ? -13.575 4.101 2.762 1.00 92.94 79 LYS A CA 1
ATOM 644 C C . LYS A 1 79 ? -12.748 3.048 3.489 1.00 92.94 79 LYS A C 1
ATOM 646 O O . LYS A 1 79 ? -12.141 2.172 2.875 1.00 92.94 79 LYS A O 1
ATOM 651 N N . CYS A 1 80 ? -12.726 3.140 4.812 1.00 92.75 80 CYS A N 1
ATOM 652 C CA . CYS A 1 80 ? -12.200 2.076 5.643 1.00 92.75 80 CYS A CA 1
ATOM 653 C C . CYS A 1 80 ? -13.154 0.880 5.598 1.00 92.75 80 CYS A C 1
ATOM 655 O O . CYS A 1 80 ? -14.328 1.012 5.934 1.00 92.75 80 CYS A O 1
ATOM 657 N N . VAL A 1 81 ? -12.625 -0.299 5.279 1.00 89.88 81 VAL A N 1
ATOM 658 C CA . VAL A 1 81 ? -13.407 -1.545 5.206 1.00 89.88 81 VAL A CA 1
ATOM 659 C C . VAL A 1 81 ? -14.003 -1.970 6.558 1.00 89.88 81 VAL A C 1
ATOM 661 O O . VAL A 1 81 ? -14.935 -2.765 6.600 1.00 89.88 81 VAL A O 1
ATOM 664 N N . ASN A 1 82 ? -13.453 -1.458 7.666 1.00 94.00 82 ASN A N 1
ATOM 665 C CA . ASN A 1 82 ? -13.883 -1.783 9.024 1.00 94.00 82 ASN A CA 1
ATOM 666 C C . ASN A 1 82 ? -14.910 -0.781 9.567 1.00 94.00 82 ASN A C 1
ATOM 668 O O . ASN A 1 82 ? -16.017 -1.174 9.919 1.00 94.00 82 ASN A O 1
ATOM 672 N N . CYS A 1 83 ? -14.573 0.514 9.631 1.00 94.81 83 CYS A N 1
ATOM 673 C CA . CYS A 1 83 ? -15.478 1.524 10.197 1.00 94.81 83 CYS A CA 1
ATOM 674 C C . CYS A 1 83 ? -16.370 2.231 9.163 1.00 94.81 83 CYS A C 1
ATOM 676 O O . CYS A 1 83 ? -17.283 2.954 9.544 1.00 94.81 83 CYS A O 1
ATOM 678 N N . GLY A 1 84 ? -16.115 2.065 7.862 1.00 93.44 84 GLY A N 1
ATOM 679 C CA . GLY A 1 84 ? -16.880 2.691 6.777 1.00 93.44 84 GLY A CA 1
ATOM 680 C C . GLY A 1 84 ? -16.583 4.176 6.529 1.00 93.44 84 GLY A C 1
ATOM 681 O O . GLY A 1 84 ? -17.020 4.714 5.508 1.00 93.44 84 GLY A O 1
ATOM 682 N N . ASN A 1 85 ? -15.830 4.841 7.413 1.00 95.44 85 ASN A N 1
ATOM 683 C CA . ASN A 1 85 ? -15.468 6.251 7.261 1.00 95.44 85 ASN A CA 1
ATOM 684 C C . ASN A 1 85 ? -14.569 6.460 6.037 1.00 95.44 85 ASN A C 1
ATOM 686 O O . ASN A 1 85 ? -13.666 5.663 5.777 1.00 95.44 85 ASN A O 1
ATOM 690 N N . CYS A 1 86 ? -14.795 7.551 5.304 1.00 95.38 86 CYS A N 1
ATOM 691 C CA . CYS A 1 86 ? -13.887 8.000 4.250 1.00 95.38 86 CYS A CA 1
ATOM 692 C C . CYS A 1 86 ? -12.714 8.743 4.898 1.00 95.38 86 CYS A C 1
ATOM 694 O O . CYS A 1 86 ? -12.928 9.780 5.523 1.00 95.38 86 CYS A O 1
ATOM 696 N N . VAL A 1 87 ? -11.508 8.189 4.796 1.00 95.50 87 VAL A N 1
ATOM 697 C CA . VAL A 1 87 ? -10.319 8.658 5.524 1.00 95.50 87 VAL A CA 1
ATOM 698 C C . VAL A 1 87 ? -9.073 8.579 4.649 1.00 95.50 87 VAL A C 1
ATOM 700 O O . VAL A 1 87 ? -9.031 7.812 3.684 1.00 95.50 87 VAL A O 1
ATOM 703 N N . ASP A 1 88 ? -8.030 9.309 5.035 1.00 96.56 88 ASP A N 1
ATOM 704 C CA . ASP A 1 88 ? -6.696 9.206 4.440 1.00 96.56 88 ASP A CA 1
ATOM 705 C C . ASP A 1 88 ? -5.927 8.039 5.073 1.00 96.56 88 ASP A C 1
ATOM 707 O O . ASP A 1 88 ? -5.131 8.203 6.007 1.00 96.56 88 ASP A O 1
ATOM 711 N N . ASN A 1 89 ? -6.193 6.835 4.567 1.00 95.06 89 ASN A N 1
ATOM 712 C CA . ASN A 1 89 ? -5.547 5.609 5.022 1.00 95.06 89 ASN A CA 1
ATOM 713 C C . ASN A 1 89 ? -4.036 5.696 4.800 1.00 95.06 89 ASN A C 1
ATOM 715 O O . ASN A 1 89 ? -3.576 6.157 3.755 1.00 95.06 89 ASN A O 1
ATOM 719 N N . GLU A 1 90 ? -3.257 5.224 5.764 1.00 95.31 90 GLU A N 1
ATOM 720 C CA . GLU A 1 90 ? -1.818 5.051 5.592 1.00 95.31 90 GLU A CA 1
ATOM 721 C C . GLU A 1 90 ? -1.554 3.812 4.763 1.00 95.31 90 GLU A C 1
ATOM 723 O O . GLU A 1 90 ? -2.126 2.752 5.027 1.00 95.31 90 GLU A O 1
ATOM 728 N N . VAL A 1 91 ? -0.662 3.947 3.789 1.00 95.12 91 VAL A N 1
ATOM 729 C CA . VAL A 1 91 ? -0.108 2.831 3.040 1.00 95.12 91 VAL A CA 1
ATOM 730 C C . VAL A 1 91 ? 1.405 2.908 3.144 1.00 95.12 91 VAL A C 1
ATOM 732 O O . VAL A 1 91 ? 2.028 3.909 2.778 1.00 95.12 91 VAL A O 1
ATOM 735 N N . ASN A 1 92 ? 1.986 1.836 3.663 1.00 94.06 92 ASN A N 1
ATOM 736 C CA . ASN A 1 92 ? 3.419 1.680 3.790 1.00 94.06 92 ASN A CA 1
ATOM 737 C C . ASN A 1 92 ? 3.840 0.440 3.006 1.00 94.06 92 ASN A C 1
ATOM 739 O O . ASN A 1 92 ? 3.255 -0.625 3.183 1.00 94.06 92 ASN A O 1
ATOM 743 N N . VAL A 1 93 ? 4.825 0.577 2.129 1.00 91.75 93 VAL A N 1
ATOM 744 C CA . VAL A 1 93 ? 5.349 -0.517 1.306 1.00 91.75 93 VAL A CA 1
ATOM 745 C C . VAL A 1 93 ? 6.855 -0.563 1.485 1.00 91.75 93 VAL A C 1
ATOM 747 O O . VAL A 1 93 ? 7.523 0.454 1.315 1.00 91.75 93 VAL A O 1
ATOM 750 N N . ASP A 1 94 ? 7.388 -1.741 1.775 1.00 88.38 94 ASP A N 1
ATOM 751 C CA . ASP A 1 94 ? 8.813 -2.033 1.687 1.00 88.38 94 ASP A CA 1
ATOM 752 C C . ASP A 1 94 ? 9.061 -3.309 0.856 1.00 88.38 94 ASP A C 1
ATOM 754 O O . ASP A 1 94 ? 8.159 -3.866 0.218 1.00 88.38 94 ASP A O 1
ATOM 758 N N . GLU A 1 95 ? 10.310 -3.773 0.799 1.00 86.50 95 GLU A N 1
ATOM 759 C CA . GLU A 1 95 ? 10.674 -4.979 0.045 1.00 86.50 95 GLU A CA 1
ATOM 760 C C . GLU A 1 95 ? 10.010 -6.279 0.532 1.00 86.50 95 GLU A C 1
ATOM 762 O O . GLU A 1 95 ? 9.886 -7.223 -0.245 1.00 86.50 95 GLU A O 1
ATOM 767 N N . ARG A 1 96 ? 9.591 -6.345 1.796 1.00 86.88 96 ARG A N 1
ATOM 768 C CA . ARG A 1 96 ? 9.077 -7.540 2.475 1.00 86.88 96 ARG A CA 1
ATOM 769 C C . ARG A 1 96 ? 7.632 -7.409 2.912 1.00 86.88 96 ARG A C 1
ATOM 771 O O . ARG A 1 96 ? 7.000 -8.434 3.139 1.00 86.88 96 ARG A O 1
ATOM 778 N N . ARG A 1 97 ? 7.120 -6.197 3.100 1.00 91.81 97 ARG A N 1
ATOM 779 C CA . ARG A 1 97 ? 5.841 -5.948 3.754 1.00 91.81 97 ARG A CA 1
ATOM 780 C C . ARG A 1 97 ? 5.068 -4.829 3.088 1.00 91.81 97 ARG A C 1
ATOM 782 O O . ARG A 1 97 ? 5.628 -3.846 2.611 1.00 91.81 97 ARG A O 1
ATOM 789 N N . VAL A 1 98 ? 3.750 -4.965 3.137 1.00 94.12 98 VAL A N 1
ATOM 790 C CA . VAL A 1 98 ? 2.815 -3.865 2.905 1.00 94.12 98 VAL A CA 1
ATOM 791 C C . VAL A 1 98 ? 1.959 -3.719 4.148 1.00 94.12 98 VAL A C 1
ATOM 793 O O . VAL A 1 98 ? 1.468 -4.712 4.678 1.00 94.12 98 VAL A O 1
ATOM 796 N N . ARG A 1 99 ? 1.745 -2.494 4.613 1.00 94.81 99 ARG A N 1
ATOM 797 C CA . ARG A 1 99 ? 0.778 -2.192 5.665 1.00 94.81 99 ARG A CA 1
ATOM 798 C C . ARG A 1 99 ? -0.241 -1.188 5.168 1.00 94.81 99 ARG A C 1
ATOM 800 O O . ARG A 1 99 ? 0.126 -0.166 4.598 1.00 94.81 99 ARG A O 1
ATOM 807 N N . THR A 1 100 ? -1.511 -1.456 5.455 1.00 95.69 100 THR A N 1
ATOM 808 C CA . THR A 1 100 ? -2.570 -0.444 5.385 1.00 95.69 100 THR A CA 1
ATOM 809 C C . THR A 1 100 ? -3.098 -0.160 6.777 1.00 95.69 100 THR A C 1
ATOM 811 O O . THR A 1 100 ? -3.380 -1.120 7.494 1.00 95.69 100 THR A O 1
ATOM 814 N N . LEU A 1 101 ? -3.288 1.108 7.130 1.00 95.88 101 LEU A N 1
ATOM 815 C CA . LEU A 1 101 ? -3.813 1.527 8.430 1.00 95.88 101 LEU A CA 1
ATOM 816 C C . LEU A 1 101 ? -4.899 2.597 8.259 1.00 95.88 101 LEU A C 1
ATOM 818 O O . LEU A 1 101 ? -4.692 3.618 7.604 1.00 95.88 101 LEU A O 1
ATOM 822 N N . CYS A 1 102 ? -6.050 2.375 8.890 1.00 96.19 102 CYS A N 1
ATOM 823 C CA . CYS A 1 102 ? -7.071 3.399 9.075 1.00 96.19 102 CYS A CA 1
ATOM 824 C C . CYS A 1 102 ? -6.722 4.278 10.291 1.00 96.19 102 CYS A C 1
ATOM 826 O O . CYS A 1 102 ? -6.661 3.745 11.398 1.00 96.19 102 CYS A O 1
ATOM 828 N N . PRO A 1 103 ? -6.556 5.604 10.145 1.00 95.38 103 PRO A N 1
ATOM 829 C CA . PRO A 1 103 ? -6.205 6.468 11.275 1.00 95.38 103 PRO A CA 1
ATOM 830 C C . PRO A 1 103 ? -7.343 6.655 12.295 1.00 95.38 103 PRO A C 1
ATOM 832 O O . PRO A 1 103 ? -7.073 7.028 13.429 1.00 95.38 103 PRO A O 1
ATOM 835 N N . GLU A 1 104 ? -8.598 6.387 11.915 1.00 95.44 104 GLU A N 1
ATOM 836 C CA . GLU A 1 104 ? -9.773 6.616 12.773 1.00 95.44 104 GLU A CA 1
ATOM 837 C C . GLU A 1 104 ? -10.121 5.422 13.670 1.00 95.44 104 GLU A C 1
ATOM 839 O O . GLU A 1 104 ? -10.513 5.602 14.816 1.00 95.44 104 GLU A O 1
ATOM 844 N N . CYS A 1 105 ? -10.023 4.194 13.149 1.00 96.06 105 CYS A N 1
ATOM 845 C CA . CYS A 1 105 ? -10.374 2.978 13.901 1.00 96.06 105 CYS A CA 1
ATOM 846 C C . CYS A 1 105 ? -9.204 2.011 14.084 1.00 96.06 105 CYS A C 1
ATOM 848 O O . CYS A 1 105 ? -9.406 0.882 14.517 1.00 96.06 105 CYS A O 1
ATOM 850 N N . TYR A 1 106 ? -8.005 2.415 13.664 1.00 96.50 106 TYR A N 1
ATOM 851 C CA . TYR A 1 106 ? -6.765 1.641 13.739 1.00 96.50 106 TYR A CA 1
ATOM 852 C C . TYR A 1 106 ? -6.774 0.287 13.027 1.00 96.50 106 TYR A C 1
ATOM 854 O O . TYR A 1 106 ? -5.805 -0.466 13.126 1.00 96.50 106 TYR A O 1
ATOM 862 N N . PHE A 1 107 ? -7.817 -0.003 12.240 1.00 95.94 107 PHE A N 1
ATOM 863 C CA . PHE A 1 107 ? -7.876 -1.200 11.414 1.00 95.94 107 PHE A CA 1
ATOM 864 C C . PHE A 1 107 ? -6.624 -1.292 10.544 1.00 95.94 107 PHE A C 1
ATOM 866 O O . PHE A 1 107 ? -6.373 -0.432 9.693 1.00 95.94 107 PHE A O 1
ATOM 873 N N . THR A 1 108 ? -5.851 -2.341 10.791 1.00 95.75 108 THR A N 1
ATOM 874 C CA . THR A 1 108 ? -4.534 -2.559 10.216 1.00 95.75 108 THR A CA 1
ATOM 875 C C . THR A 1 108 ? -4.518 -3.889 9.487 1.00 95.75 108 THR A C 1
ATOM 877 O O . THR A 1 108 ? -4.914 -4.920 10.030 1.00 95.75 108 THR A O 1
ATOM 880 N N . ARG A 1 109 ? -4.019 -3.873 8.253 1.00 95.50 109 ARG A N 1
ATOM 881 C CA . ARG A 1 109 ? -3.670 -5.084 7.503 1.00 95.50 109 ARG A CA 1
ATOM 882 C C . ARG A 1 109 ? -2.179 -5.071 7.249 1.00 95.50 109 ARG A C 1
ATOM 884 O O . ARG A 1 109 ? -1.653 -4.050 6.809 1.00 95.50 109 ARG A O 1
ATOM 891 N N . LEU A 1 110 ? -1.533 -6.198 7.506 1.00 94.81 110 LEU A N 1
ATOM 892 C CA . LEU A 1 110 ? -0.132 -6.439 7.209 1.00 94.81 110 LEU A CA 1
ATOM 893 C C . LEU A 1 110 ? -0.042 -7.590 6.209 1.00 94.81 110 LEU A C 1
ATOM 895 O O . LEU A 1 110 ? -0.522 -8.691 6.482 1.00 94.81 110 LEU A O 1
ATOM 899 N N . TYR A 1 111 ? 0.579 -7.327 5.069 1.00 95.19 111 TYR A N 1
ATOM 900 C CA . TYR A 1 111 ? 0.889 -8.298 4.029 1.00 95.19 111 TYR A CA 1
ATOM 901 C C . TYR A 1 111 ? 2.391 -8.554 4.040 1.00 95.19 111 TYR A C 1
ATOM 903 O O . TYR A 1 111 ? 3.169 -7.632 4.284 1.00 95.19 111 TYR A O 1
ATOM 911 N N . GLU A 1 112 ? 2.797 -9.782 3.744 1.00 93.44 112 GLU A N 1
ATOM 912 C CA . GLU A 1 112 ? 4.201 -10.170 3.623 1.00 93.44 112 GLU A CA 1
ATOM 913 C C . GLU A 1 112 ? 4.504 -10.676 2.213 1.00 93.44 112 GLU A C 1
ATOM 915 O O . GLU A 1 112 ? 3.639 -11.235 1.537 1.00 93.44 112 GLU A O 1
ATOM 920 N N . PHE A 1 113 ? 5.733 -10.440 1.761 1.00 90.12 113 PHE A N 1
ATOM 921 C CA . PHE A 1 113 ? 6.206 -10.784 0.429 1.00 90.12 113 PHE A CA 1
ATOM 922 C C . PHE A 1 113 ? 6.080 -12.287 0.194 1.00 90.12 113 PHE A C 1
ATOM 924 O O . PHE A 1 113 ? 6.648 -13.104 0.922 1.00 90.12 113 PHE A O 1
ATOM 931 N N . ASN A 1 114 ? 5.345 -12.642 -0.853 1.00 82.38 114 ASN A N 1
ATOM 932 C CA . ASN A 1 114 ? 5.150 -14.016 -1.259 1.00 82.38 114 ASN A CA 1
ATOM 933 C C . ASN A 1 114 ? 6.225 -14.394 -2.286 1.00 82.38 114 ASN A C 1
ATOM 935 O O . ASN A 1 114 ? 6.171 -13.995 -3.448 1.00 82.38 114 ASN A O 1
ATOM 939 N N . MET A 1 115 ? 7.202 -15.191 -1.853 1.00 62.00 115 MET A N 1
ATOM 940 C CA . MET A 1 115 ? 8.300 -15.677 -2.698 1.00 62.00 115 MET A CA 1
ATOM 941 C C . MET A 1 115 ? 7.836 -16.670 -3.783 1.00 62.00 115 MET A C 1
ATOM 943 O O . MET A 1 115 ? 8.602 -16.984 -4.690 1.00 62.00 115 MET A O 1
ATOM 947 N N . PHE A 1 116 ? 6.591 -17.158 -3.721 1.00 50.81 116 PHE A N 1
ATOM 948 C CA . PHE A 1 116 ? 6.038 -18.145 -4.651 1.00 50.81 116 PHE A CA 1
ATOM 949 C C . PHE A 1 116 ? 5.293 -17.515 -5.837 1.00 50.81 116 PHE A C 1
ATOM 951 O O . PHE A 1 116 ? 4.251 -18.025 -6.251 1.00 50.81 116 PHE A O 1
ATOM 958 N N . SER A 1 117 ? 5.804 -16.426 -6.421 1.00 46.97 117 SER A N 1
ATOM 959 C CA . SER A 1 117 ? 5.374 -16.067 -7.773 1.00 46.97 117 SER A CA 1
ATOM 960 C C . SER A 1 117 ? 5.981 -17.089 -8.735 1.00 46.97 117 SER A C 1
ATOM 962 O O . SER A 1 117 ? 7.160 -17.035 -9.084 1.00 46.97 117 SER A O 1
ATOM 964 N N . GLU A 1 118 ? 5.186 -18.093 -9.121 1.00 41.69 118 GLU A N 1
ATOM 965 C CA . GLU A 1 118 ? 5.539 -18.963 -10.238 1.00 41.69 118 GLU A CA 1
ATOM 966 C C . GLU A 1 118 ? 5.978 -18.074 -11.397 1.00 41.69 118 GLU A C 1
ATOM 968 O O . GLU A 1 118 ? 5.245 -17.186 -11.844 1.00 41.69 118 GLU A O 1
ATOM 973 N N . SER A 1 119 ? 7.206 -18.293 -11.865 1.00 40.69 119 SER A N 1
ATOM 974 C CA . SER A 1 119 ? 7.717 -17.650 -13.059 1.00 40.69 119 SER A CA 1
ATOM 975 C C . SER A 1 119 ? 6.707 -17.899 -14.173 1.00 40.69 119 SER A C 1
ATOM 977 O O . SER A 1 119 ? 6.618 -19.023 -14.672 1.00 40.69 119 SER A O 1
ATOM 979 N N . ARG A 1 120 ? 5.931 -16.879 -14.562 1.00 44.16 120 ARG A N 1
ATOM 980 C CA . ARG A 1 120 ? 5.126 -16.949 -15.780 1.00 44.16 120 ARG A CA 1
ATOM 981 C C . ARG A 1 120 ? 6.113 -17.182 -16.913 1.00 44.16 120 ARG A C 1
ATOM 983 O O . ARG A 1 120 ? 6.839 -16.273 -17.318 1.00 44.16 120 ARG A O 1
ATOM 990 N N . SER A 1 121 ? 6.217 -18.440 -17.341 1.00 43.56 121 SER A N 1
ATOM 991 C CA . SER A 1 121 ? 7.123 -18.856 -18.399 1.00 43.56 121 SER A CA 1
ATOM 992 C C . SER A 1 121 ? 6.823 -17.986 -19.609 1.00 43.56 121 SER A C 1
ATOM 994 O O . SER A 1 121 ? 5.683 -17.979 -20.079 1.00 43.56 121 SER A O 1
ATOM 996 N N . ARG A 1 122 ? 7.833 -17.256 -20.086 1.00 45.97 122 ARG A N 1
ATOM 997 C CA . ARG A 1 122 ? 7.792 -16.565 -21.374 1.00 45.97 122 ARG A CA 1
ATOM 998 C C . ARG A 1 122 ? 7.295 -17.561 -22.427 1.00 45.97 122 ARG A C 1
ATOM 1000 O O . ARG A 1 122 ? 7.991 -18.536 -22.707 1.00 45.97 122 ARG A O 1
ATOM 1007 N N . ARG A 1 123 ? 6.093 -17.337 -22.951 1.00 37.44 123 ARG A N 1
ATOM 1008 C CA . ARG A 1 123 ? 5.659 -17.865 -24.243 1.00 37.44 123 ARG A CA 1
ATOM 1009 C C . ARG A 1 123 ? 5.536 -16.696 -25.194 1.00 37.44 123 ARG A C 1
ATOM 1011 O O . ARG A 1 123 ? 5.010 -15.655 -24.742 1.00 37.44 123 ARG A O 1
#

Radius of gyration: 14.82 Å; chains: 1; bounding box: 40×28×45 Å